Protein AF-A0A087S3J8-F1 (afdb_monomer)

pLDDT: mean 94.71, std 8.85, range [51.47, 98.81]

Structure (mmCIF, N/CA/C/O backbone):
data_AF-A0A087S3J8-F1
#
_entry.id   AF-A0A087S3J8-F1
#
loop_
_atom_site.group_PDB
_atom_site.id
_atom_site.type_symbol
_atom_site.label_atom_id
_atom_site.label_alt_id
_atom_site.label_comp_id
_atom_site.label_asym_id
_atom_site.label_entity_id
_atom_site.label_seq_id
_atom_site.pdbx_PDB_ins_code
_atom_site.Cartn_x
_atom_site.Cartn_y
_atom_site.Cartn_z
_atom_site.occupancy
_atom_site.B_iso_or_equiv
_atom_site.auth_seq_id
_atom_site.auth_comp_id
_atom_site.auth_asym_id
_atom_site.auth_atom_id
_atom_site.pdbx_PDB_model_num
ATOM 1 N N . MET A 1 1 ? -10.839 1.389 22.710 1.00 61.81 1 MET A N 1
ATOM 2 C CA . MET A 1 1 ? -10.946 2.513 21.750 1.00 61.81 1 MET A CA 1
ATOM 3 C C . MET A 1 1 ? -9.604 3.006 21.205 1.00 61.81 1 MET A C 1
ATOM 5 O O . MET A 1 1 ? -9.527 3.229 20.008 1.00 61.81 1 MET A O 1
ATOM 9 N N . ILE A 1 2 ? -8.554 3.156 22.026 1.00 68.00 2 ILE A N 1
ATOM 10 C CA . ILE A 1 2 ? -7.316 3.862 21.626 1.00 68.00 2 ILE A CA 1
ATOM 11 C C . ILE A 1 2 ? -6.498 3.128 20.545 1.00 68.00 2 ILE A C 1
ATOM 13 O O . ILE A 1 2 ? -5.866 3.781 19.734 1.00 68.00 2 ILE A O 1
ATOM 17 N N . ILE A 1 3 ? -6.545 1.790 20.483 1.00 80.25 3 ILE A N 1
ATOM 18 C CA . ILE A 1 3 ? -5.681 0.997 19.580 1.00 80.25 3 ILE A CA 1
ATOM 19 C C . ILE A 1 3 ? -6.284 0.811 18.175 1.00 80.25 3 ILE A C 1
ATOM 21 O O . ILE A 1 3 ? -5.552 0.668 17.200 1.00 80.25 3 ILE A O 1
ATOM 25 N N . SER A 1 4 ? -7.615 0.833 18.034 1.00 90.44 4 SER A N 1
ATOM 26 C CA . SER A 1 4 ? -8.256 0.516 16.750 1.00 90.44 4 SER A CA 1
ATOM 27 C C . SER A 1 4 ? -8.082 1.619 15.709 1.00 90.44 4 SER A C 1
ATOM 29 O O . SER A 1 4 ? -7.863 1.316 14.542 1.00 90.44 4 SER A O 1
ATOM 31 N N . ILE A 1 5 ? -8.136 2.891 16.114 1.00 93.44 5 ILE A N 1
ATOM 32 C CA . ILE A 1 5 ? -7.956 4.022 15.191 1.00 93.44 5 ILE A CA 1
ATOM 33 C C . ILE A 1 5 ? -6.526 4.063 14.621 1.00 93.44 5 ILE A C 1
ATOM 35 O O . ILE A 1 5 ? -6.406 4.089 13.396 1.00 93.44 5 ILE A O 1
ATOM 39 N N . PRO A 1 6 ? -5.451 3.990 15.434 1.00 95.25 6 PRO A N 1
ATOM 40 C CA . PRO A 1 6 ? -4.089 3.883 14.918 1.00 95.25 6 PRO A CA 1
ATOM 41 C C . PRO A 1 6 ? -3.902 2.710 13.958 1.00 95.25 6 PRO A C 1
ATOM 43 O O . PRO A 1 6 ? -3.269 2.880 12.923 1.00 95.25 6 PRO A O 1
ATOM 46 N N . LEU A 1 7 ? -4.497 1.546 14.246 1.00 96.00 7 LEU A N 1
ATOM 47 C CA . LEU A 1 7 ? -4.385 0.376 13.373 1.00 96.00 7 LEU A CA 1
ATOM 48 C C . LEU A 1 7 ? -5.018 0.628 11.996 1.00 96.00 7 LEU A C 1
ATOM 50 O O . LEU A 1 7 ? -4.415 0.311 10.977 1.00 96.00 7 LEU A O 1
ATOM 54 N N . ILE A 1 8 ? -6.193 1.267 11.956 1.00 97.00 8 ILE A N 1
ATOM 55 C CA . ILE A 1 8 ? -6.852 1.659 10.701 1.00 97.00 8 ILE A CA 1
ATOM 56 C C . ILE A 1 8 ? -5.964 2.618 9.902 1.00 97.00 8 ILE A C 1
ATOM 58 O O . ILE A 1 8 ? -5.768 2.407 8.706 1.00 97.00 8 ILE A O 1
ATOM 62 N N . VAL A 1 9 ? -5.412 3.642 10.560 1.00 97.56 9 VAL A N 1
ATOM 63 C CA . VAL A 1 9 ? -4.548 4.649 9.923 1.00 97.56 9 VAL A CA 1
ATOM 64 C C . VAL A 1 9 ? -3.276 4.008 9.367 1.00 97.56 9 VAL A C 1
ATOM 66 O O . VAL A 1 9 ? -2.937 4.243 8.210 1.00 97.56 9 VAL A O 1
ATOM 69 N N . ILE A 1 10 ? -2.611 3.153 10.148 1.00 98.00 10 ILE A N 1
ATOM 70 C CA . ILE A 1 10 ? -1.413 2.423 9.712 1.00 98.00 10 ILE A CA 1
ATOM 71 C C . ILE A 1 10 ? -1.736 1.539 8.506 1.00 98.00 10 ILE A C 1
ATOM 73 O O . ILE A 1 10 ? -1.006 1.580 7.519 1.00 98.00 10 ILE A O 1
ATOM 77 N N . GLY A 1 11 ? -2.841 0.790 8.544 1.00 9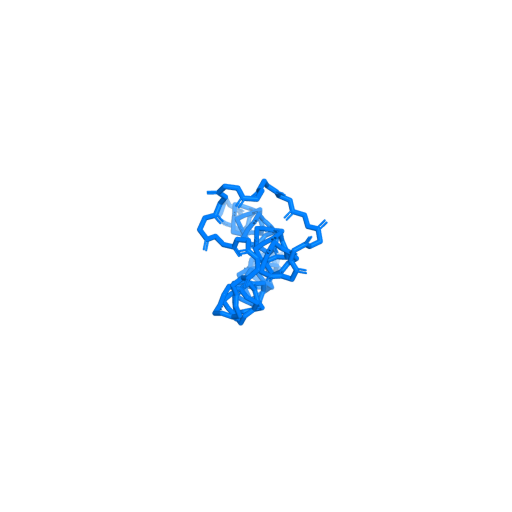8.50 11 GLY A N 1
ATOM 78 C CA . GLY A 1 11 ? -3.249 -0.059 7.424 1.00 98.50 11 GLY A CA 1
ATOM 79 C C . GLY A 1 11 ? -3.496 0.731 6.137 1.00 98.50 11 GLY A C 1
ATOM 80 O O . GLY A 1 11 ? -3.036 0.325 5.072 1.00 98.50 11 GLY A O 1
ATOM 81 N N . ILE A 1 12 ? -4.122 1.910 6.238 1.00 98.56 12 ILE A N 1
ATOM 82 C CA . ILE A 1 12 ? -4.352 2.797 5.089 1.00 98.56 12 ILE A CA 1
ATOM 83 C C . ILE A 1 12 ? -3.022 3.306 4.521 1.00 98.56 12 ILE A C 1
ATOM 85 O O . ILE A 1 12 ? -2.820 3.244 3.311 1.00 98.56 12 ILE A O 1
ATOM 89 N N . ILE A 1 13 ? -2.102 3.770 5.374 1.00 98.75 13 ILE A N 1
ATOM 90 C CA . ILE A 1 13 ? -0.780 4.253 4.941 1.00 98.75 13 ILE A CA 1
ATOM 91 C C . ILE A 1 13 ? -0.009 3.137 4.229 1.00 98.75 13 ILE A C 1
ATOM 93 O O . ILE A 1 13 ? 0.494 3.349 3.127 1.00 98.75 13 ILE A O 1
ATOM 97 N N . VAL A 1 14 ? 0.043 1.941 4.821 1.00 98.75 14 VAL A N 1
ATOM 98 C CA . VAL A 1 14 ? 0.692 0.766 4.219 1.00 98.75 14 VAL A CA 1
ATOM 99 C C . VAL A 1 14 ? 0.042 0.418 2.878 1.00 98.75 14 VAL A C 1
ATOM 101 O O . VAL A 1 14 ? 0.749 0.192 1.899 1.00 98.75 14 VAL A O 1
ATOM 104 N N . GLY A 1 15 ? -1.290 0.446 2.802 1.00 98.81 15 GLY A N 1
ATOM 105 C CA . GLY A 1 15 ? -2.036 0.192 1.572 1.00 98.81 15 GLY A CA 1
ATOM 106 C C . GLY A 1 15 ? -1.672 1.161 0.446 1.00 98.81 15 GLY A C 1
ATOM 107 O O . GLY A 1 15 ? -1.383 0.722 -0.669 1.00 98.81 15 GLY A O 1
ATOM 108 N N . ILE A 1 16 ? -1.623 2.463 0.752 1.00 98.81 16 ILE A N 1
ATOM 109 C CA . ILE A 1 16 ? -1.232 3.521 -0.191 1.00 98.81 16 ILE A CA 1
ATOM 110 C C . ILE A 1 16 ? 0.216 3.328 -0.655 1.00 98.81 16 ILE A C 1
ATOM 112 O O . ILE A 1 16 ? 0.483 3.401 -1.853 1.00 98.81 16 ILE A O 1
ATOM 116 N N . LEU A 1 17 ? 1.144 3.040 0.263 1.00 98.62 17 LEU A N 1
ATOM 117 C CA . LEU A 1 17 ? 2.543 2.783 -0.089 1.00 98.62 17 LEU A CA 1
ATOM 118 C C . LEU A 1 17 ? 2.686 1.566 -1.008 1.00 98.62 17 LEU A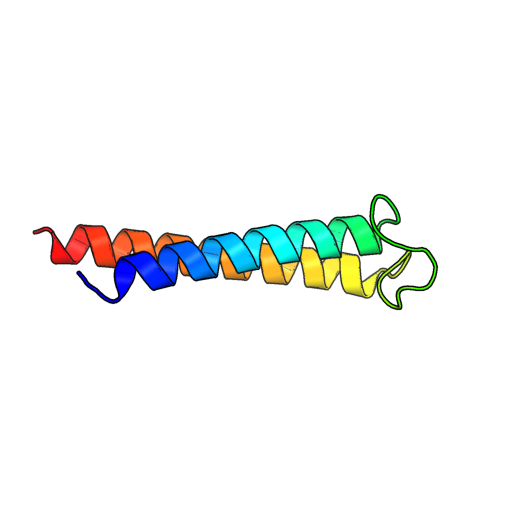 C 1
ATOM 120 O O . LEU A 1 17 ? 3.412 1.643 -1.994 1.00 98.62 17 LEU A O 1
ATOM 124 N N . GLY A 1 18 ? 1.951 0.480 -0.748 1.00 98.69 18 GLY A N 1
ATOM 125 C CA . GLY A 1 18 ? 1.932 -0.692 -1.627 1.00 98.69 18 GLY A CA 1
ATOM 126 C C . GLY A 1 18 ? 1.485 -0.355 -3.052 1.00 98.69 18 GLY A C 1
ATOM 127 O O . GLY A 1 18 ? 2.132 -0.771 -4.014 1.00 98.69 18 GLY A O 1
ATOM 128 N N . VAL A 1 19 ? 0.453 0.48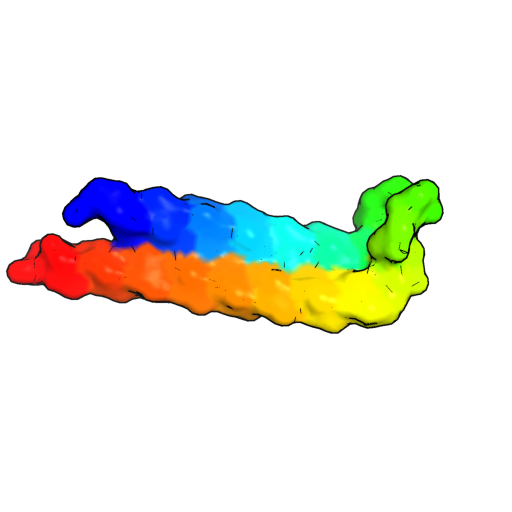8 -3.198 1.00 98.75 19 VAL A N 1
ATOM 129 C CA . VAL A 1 19 ? -0.018 0.951 -4.515 1.00 98.75 19 VAL A CA 1
ATOM 130 C C . VAL A 1 19 ? 1.058 1.783 -5.210 1.00 98.75 19 VAL A C 1
ATOM 132 O O . VAL A 1 19 ? 1.335 1.557 -6.386 1.00 98.75 19 VAL A O 1
ATOM 135 N N . ILE A 1 20 ? 1.706 2.710 -4.497 1.00 98.62 20 ILE A N 1
ATOM 136 C CA . ILE A 1 20 ? 2.800 3.516 -5.057 1.00 98.62 20 ILE A CA 1
ATOM 137 C C . ILE A 1 20 ? 3.941 2.611 -5.528 1.00 98.62 20 ILE A C 1
ATOM 139 O O . ILE A 1 20 ? 4.413 2.772 -6.650 1.00 98.62 20 ILE A O 1
ATOM 143 N N . PHE A 1 21 ? 4.354 1.633 -4.721 1.00 98.50 21 PHE A N 1
ATOM 144 C CA . PHE A 1 21 ? 5.441 0.717 -5.073 1.00 98.50 21 PHE A CA 1
ATOM 145 C C . PHE A 1 21 ? 5.099 -0.162 -6.275 1.00 98.50 21 PHE A C 1
ATOM 147 O O . PHE A 1 21 ? 5.943 -0.344 -7.151 1.00 98.50 21 PHE A O 1
ATOM 154 N N . HIS A 1 22 ? 3.856 -0.636 -6.369 1.00 98.56 22 HIS A N 1
ATOM 155 C CA . HIS A 1 22 ? 3.373 -1.375 -7.532 1.00 98.56 22 HIS A CA 1
ATOM 156 C C . HIS A 1 22 ? 3.472 -0.536 -8.815 1.00 98.56 22 HIS A C 1
ATOM 158 O O . HIS A 1 22 ? 4.056 -0.973 -9.808 1.00 98.56 22 HIS A O 1
ATOM 164 N N . LEU A 1 23 ? 2.951 0.694 -8.776 1.00 98.50 23 LEU A N 1
ATOM 165 C CA . LEU A 1 23 ? 2.977 1.617 -9.913 1.00 98.50 23 LEU A CA 1
ATOM 166 C C . LEU A 1 23 ? 4.405 2.054 -10.270 1.00 98.50 23 LEU A C 1
ATOM 168 O O . LEU A 1 23 ? 4.714 2.279 -11.440 1.00 98.50 23 LEU A O 1
ATOM 172 N N . GLN A 1 24 ? 5.287 2.162 -9.278 1.00 98.50 24 GLN A N 1
ATOM 173 C CA . GLN A 1 24 ? 6.695 2.479 -9.483 1.00 98.50 24 GLN A CA 1
ATOM 174 C C . GLN A 1 24 ? 7.438 1.309 -10.141 1.00 98.50 24 GLN A C 1
ATOM 176 O O . GLN A 1 24 ? 8.178 1.528 -11.101 1.00 98.50 24 GLN A O 1
ATOM 181 N N . GLY A 1 25 ? 7.150 0.067 -9.733 1.00 98.56 25 GLY A N 1
ATOM 182 C CA . GLY A 1 25 ? 7.596 -1.155 -10.416 1.00 98.56 25 GLY A CA 1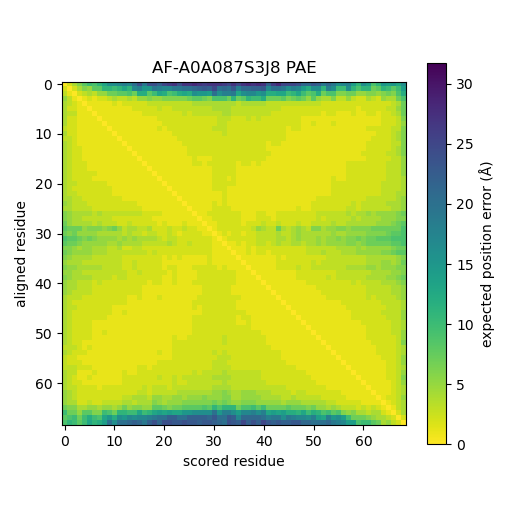
ATOM 183 C C . GLY A 1 25 ? 7.190 -1.195 -11.891 1.00 98.56 25 GLY A C 1
ATOM 184 O O . GLY A 1 25 ? 7.981 -1.595 -12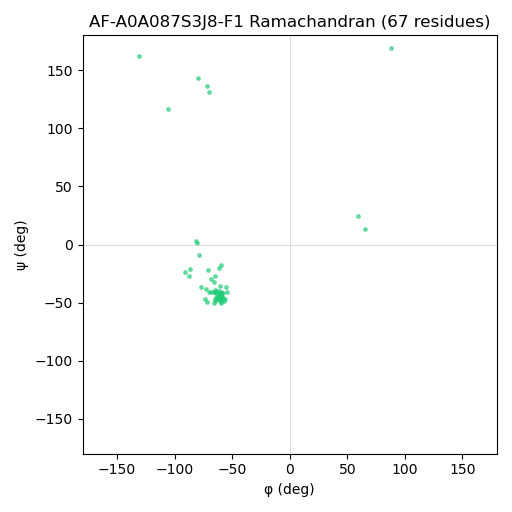.740 1.00 98.56 25 GLY A O 1
ATOM 185 N N . GLN A 1 26 ? 5.996 -0.687 -12.211 1.00 98.44 26 GLN A N 1
ATOM 186 C CA . GLN A 1 26 ? 5.477 -0.539 -13.580 1.00 98.44 26 GLN A CA 1
ATOM 187 C C . GLN A 1 26 ? 5.980 0.707 -14.319 1.00 98.44 26 GLN A C 1
ATOM 189 O O . GLN A 1 26 ? 5.545 0.968 -15.439 1.00 98.44 26 GLN A O 1
ATOM 194 N N . SER A 1 27 ? 6.862 1.500 -13.706 1.00 97.81 27 SER A N 1
ATOM 195 C CA . SER A 1 27 ? 7.399 2.735 -14.295 1.00 97.81 27 SER A CA 1
ATOM 196 C C . SER A 1 27 ? 6.375 3.851 -14.520 1.00 97.81 27 SER A C 1
ATOM 198 O O . SER A 1 27 ? 6.683 4.828 -15.206 1.00 97.81 27 SER A O 1
ATOM 200 N N . ILE A 1 28 ? 5.180 3.736 -13.935 1.00 98.25 28 ILE A N 1
ATOM 201 C CA . ILE A 1 28 ? 4.090 4.712 -14.068 1.00 98.25 28 ILE A CA 1
ATOM 202 C C . ILE A 1 28 ? 4.358 5.939 -13.188 1.00 98.25 28 ILE A C 1
ATOM 204 O O . ILE A 1 28 ? 4.065 7.064 -13.589 1.00 98.25 28 ILE A O 1
ATOM 208 N N . VAL A 1 29 ? 4.934 5.736 -11.998 1.00 97.69 29 VAL A N 1
ATOM 209 C CA . VAL A 1 29 ? 5.253 6.803 -11.034 1.00 97.69 29 VAL A CA 1
ATOM 210 C C . VAL A 1 29 ? 6.690 6.690 -10.521 1.00 97.69 29 VAL A C 1
ATOM 212 O O . VAL A 1 29 ? 7.316 5.637 -10.609 1.00 97.69 29 VAL A O 1
ATOM 215 N N . GLY A 1 30 ? 7.203 7.775 -9.940 1.00 95.00 30 GLY A N 1
ATOM 216 C CA . GLY A 1 30 ? 8.506 7.803 -9.273 1.00 95.00 30 GLY A CA 1
ATOM 217 C C . GLY A 1 30 ? 9.695 8.131 -10.190 1.00 95.00 30 GLY A C 1
ATOM 218 O O . GLY A 1 30 ? 9.561 8.202 -11.413 1.00 95.00 30 GLY A O 1
ATOM 219 N N . PRO A 1 31 ? 10.877 8.393 -9.603 1.00 96.12 31 PRO A N 1
ATOM 220 C CA . PRO A 1 31 ? 12.066 8.769 -10.356 1.00 96.12 31 PRO A CA 1
ATOM 221 C C . PRO A 1 31 ? 12.744 7.545 -10.981 1.00 96.12 31 PRO A C 1
ATOM 223 O O . PRO A 1 31 ? 12.883 6.505 -10.340 1.00 96.12 31 PRO A O 1
ATOM 226 N N . LYS A 1 32 ? 13.280 7.711 -12.196 1.00 95.38 32 LYS A N 1
ATOM 227 C CA . LYS A 1 32 ? 14.040 6.668 -12.914 1.00 95.38 32 LYS A CA 1
ATOM 228 C C . LYS A 1 32 ? 15.309 6.205 -12.186 1.00 95.38 32 LYS A C 1
ATOM 230 O O . LYS A 1 32 ? 15.822 5.137 -12.485 1.00 95.38 32 LYS A O 1
ATOM 235 N N . SER A 1 33 ? 15.822 7.006 -11.251 1.00 95.88 33 SER A N 1
ATOM 236 C CA . SER A 1 33 ? 16.966 6.650 -10.403 1.00 95.88 33 SER A CA 1
ATOM 237 C C . SER A 1 33 ? 16.602 5.720 -9.242 1.00 95.88 33 SER A C 1
ATOM 239 O O . SER A 1 33 ? 17.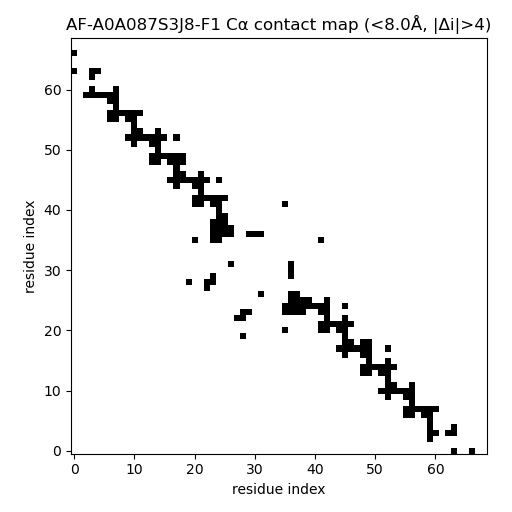493 5.237 -8.547 1.00 95.88 33 SER A O 1
ATOM 241 N N . SER A 1 34 ? 15.312 5.479 -8.988 1.00 96.00 34 SER A N 1
ATOM 242 C CA . SER A 1 34 ? 14.895 4.564 -7.932 1.00 96.00 34 SER A CA 1
ATOM 243 C C . SER A 1 34 ? 15.184 3.117 -8.313 1.00 96.00 34 SER A C 1
ATOM 245 O O . SER A 1 34 ? 14.824 2.670 -9.395 1.00 96.00 34 SER A O 1
ATOM 247 N N . PHE A 1 35 ? 15.705 2.349 -7.357 1.00 96.50 35 PHE A N 1
ATOM 248 C CA . PHE A 1 35 ? 15.870 0.897 -7.470 1.00 96.50 35 PHE A CA 1
ATOM 249 C C . PHE A 1 35 ? 14.550 0.128 -7.692 1.00 96.50 35 PHE A C 1
ATOM 251 O O . PHE A 1 35 ? 14.573 -1.035 -8.098 1.00 96.50 35 PHE A O 1
ATOM 258 N N . MET A 1 36 ? 13.403 0.757 -7.407 1.00 97.50 36 MET A N 1
ATOM 259 C CA . MET A 1 36 ? 12.077 0.179 -7.632 1.00 97.50 36 MET A CA 1
ATOM 260 C C . MET A 1 36 ? 11.556 0.426 -9.051 1.00 97.50 36 MET A C 1
ATOM 262 O O . MET A 1 36 ? 10.638 -0.259 -9.485 1.00 97.50 36 MET A O 1
ATOM 266 N N . TYR A 1 37 ? 12.082 1.428 -9.761 1.00 98.12 37 TYR A N 1
ATOM 267 C CA . TYR A 1 37 ? 11.540 1.838 -11.054 1.00 98.12 37 TYR A CA 1
ATOM 268 C C . TYR A 1 37 ? 11.823 0.776 -12.124 1.00 98.12 37 TYR A C 1
ATOM 270 O O . TYR A 1 37 ? 12.958 0.327 -12.255 1.00 98.12 37 TYR A O 1
ATOM 278 N N . SER A 1 38 ? 10.803 0.384 -12.898 1.00 97.00 38 SER A N 1
ATOM 279 C CA . SER A 1 38 ? 10.911 -0.689 -13.914 1.00 97.00 38 SER A CA 1
ATOM 280 C C . SER A 1 38 ? 11.327 -2.056 -13.350 1.00 97.00 38 SER A C 1
ATOM 282 O O . SER A 1 38 ? 11.897 -2.870 -14.076 1.00 97.00 38 SER A O 1
ATOM 284 N N . ASN A 1 39 ? 11.080 -2.321 -12.065 1.00 98.00 39 ASN A N 1
ATOM 285 C CA . ASN A 1 39 ? 11.500 -3.560 -11.420 1.00 98.00 39 ASN A CA 1
ATOM 286 C C . ASN A 1 39 ? 10.301 -4.514 -11.196 1.00 98.00 39 ASN A C 1
ATOM 288 O O . ASN A 1 39 ? 9.402 -4.173 -10.419 1.00 98.00 39 ASN A O 1
ATOM 292 N N . PRO A 1 40 ? 10.278 -5.710 -11.826 1.00 97.19 40 PRO A N 1
ATOM 293 C CA . PRO A 1 40 ? 9.158 -6.652 -11.732 1.00 97.19 40 PRO A CA 1
ATOM 294 C C . PRO A 1 40 ? 8.937 -7.214 -10.321 1.00 97.19 40 PRO A C 1
ATOM 296 O O . PRO A 1 40 ? 7.797 -7.518 -9.959 1.00 97.19 40 PRO A O 1
ATOM 299 N N . ASP A 1 41 ? 9.977 -7.285 -9.489 1.00 98.31 41 ASP A N 1
ATOM 300 C CA . ASP A 1 41 ? 9.833 -7.724 -8.099 1.00 98.31 41 ASP A CA 1
ATOM 301 C C . ASP A 1 41 ? 8.974 -6.727 -7.313 1.00 98.31 41 ASP A C 1
ATOM 303 O O . ASP A 1 41 ? 8.065 -7.112 -6.577 1.00 98.31 41 ASP A O 1
ATOM 307 N N . TRP A 1 42 ? 9.184 -5.427 -7.544 1.00 98.38 42 TRP A N 1
ATOM 308 C CA . TRP A 1 42 ? 8.436 -4.355 -6.880 1.00 98.38 42 TRP A CA 1
ATOM 309 C C . TRP A 1 42 ? 6.980 -4.250 -7.339 1.00 98.38 42 TRP A C 1
ATOM 311 O O . TRP A 1 42 ? 6.137 -3.799 -6.562 1.00 98.38 42 TRP A O 1
ATOM 321 N N . ILE A 1 43 ? 6.645 -4.759 -8.529 1.00 98.31 43 ILE A N 1
ATOM 322 C CA . ILE A 1 43 ? 5.247 -4.950 -8.947 1.00 98.31 43 ILE A CA 1
ATOM 323 C C . ILE A 1 43 ? 4.556 -5.938 -7.999 1.00 98.31 43 ILE A C 1
ATOM 325 O O . ILE A 1 43 ? 3.451 -5.665 -7.520 1.00 98.31 43 ILE A O 1
ATOM 329 N N . THR A 1 44 ? 5.221 -7.057 -7.701 1.00 98.50 44 THR A N 1
ATOM 330 C CA . THR A 1 44 ? 4.695 -8.125 -6.839 1.00 98.50 44 THR A CA 1
ATOM 331 C C . THR A 1 44 ? 4.692 -7.708 -5.371 1.00 98.50 44 THR A C 1
ATOM 333 O O . THR A 1 44 ? 3.671 -7.851 -4.694 1.00 98.50 44 THR A O 1
ATOM 336 N N . TYR A 1 45 ? 5.789 -7.132 -4.875 1.00 98.50 45 TYR A N 1
ATOM 337 C CA . TYR A 1 45 ? 5.871 -6.635 -3.501 1.00 98.50 45 TYR A CA 1
ATOM 338 C C . TYR A 1 45 ? 4.856 -5.525 -3.238 1.00 98.50 45 TYR A C 1
ATOM 340 O O . TYR A 1 45 ? 4.216 -5.534 -2.190 1.00 98.50 45 TYR A O 1
ATOM 348 N N . GLY A 1 46 ? 4.638 -4.617 -4.194 1.00 98.50 46 GLY A N 1
ATOM 349 C CA . GLY A 1 46 ? 3.607 -3.587 -4.084 1.00 98.50 46 GLY A CA 1
ATOM 350 C C . GLY A 1 46 ? 2.215 -4.178 -3.845 1.00 98.50 46 GLY A C 1
ATOM 351 O O . GLY A 1 46 ? 1.537 -3.782 -2.899 1.00 98.50 46 GLY A O 1
ATOM 352 N N . ILE A 1 47 ? 1.830 -5.205 -4.616 1.00 98.56 47 ILE A N 1
ATOM 353 C CA . ILE A 1 47 ? 0.552 -5.919 -4.431 1.00 98.56 47 ILE A CA 1
ATOM 354 C C . ILE A 1 47 ? 0.480 -6.570 -3.044 1.00 98.56 47 ILE A C 1
ATOM 356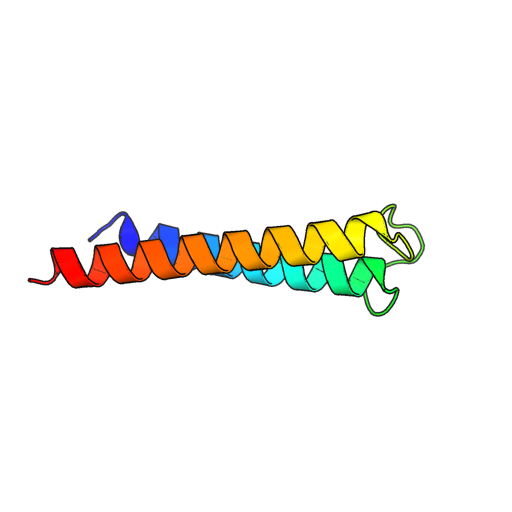 O O . ILE A 1 47 ? -0.522 -6.416 -2.344 1.00 98.56 47 ILE A O 1
ATOM 360 N N . GLN A 1 48 ? 1.534 -7.274 -2.621 1.00 98.75 48 GLN A N 1
ATOM 361 C CA . GLN A 1 48 ? 1.579 -7.929 -1.308 1.00 98.75 48 GLN A CA 1
ATOM 362 C C . GLN A 1 48 ? 1.439 -6.919 -0.160 1.00 98.75 48 GLN A C 1
ATOM 364 O O . GLN A 1 48 ? 0.674 -7.149 0.778 1.00 98.75 48 GLN A O 1
ATOM 369 N N . ILE A 1 49 ? 2.121 -5.775 -0.256 1.00 98.75 49 ILE A N 1
ATOM 370 C CA . ILE A 1 49 ? 2.049 -4.687 0.726 1.00 98.75 49 ILE A CA 1
ATOM 371 C C . ILE A 1 49 ? 0.645 -4.071 0.742 1.00 98.75 49 ILE A C 1
ATO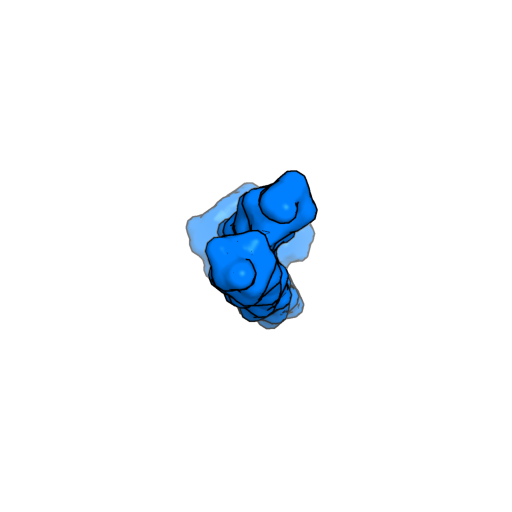M 373 O O . ILE A 1 49 ? 0.099 -3.833 1.820 1.00 98.75 49 ILE A O 1
ATOM 377 N N . THR A 1 50 ? 0.013 -3.874 -0.418 1.00 98.81 50 THR A N 1
ATOM 378 C CA . THR A 1 50 ? -1.375 -3.399 -0.488 1.00 98.81 50 THR A CA 1
ATOM 379 C C . THR A 1 50 ? -2.338 -4.365 0.199 1.00 98.81 50 THR A C 1
ATOM 381 O O . THR A 1 50 ? -3.157 -3.928 1.009 1.00 98.81 50 THR A O 1
ATOM 384 N N . ILE A 1 51 ? -2.214 -5.672 -0.052 1.00 98.75 51 ILE A N 1
ATOM 385 C CA . ILE A 1 51 ? -3.029 -6.702 0.611 1.00 98.75 51 ILE A CA 1
ATOM 386 C C . ILE A 1 51 ? -2.812 -6.667 2.129 1.00 98.75 51 ILE A C 1
ATOM 388 O O . ILE A 1 51 ? -3.783 -6.672 2.887 1.00 98.75 51 ILE A O 1
ATOM 392 N N . ALA A 1 52 ? -1.561 -6.568 2.587 1.00 98.62 52 ALA A N 1
ATOM 393 C CA . ALA A 1 52 ? -1.250 -6.449 4.010 1.00 98.62 52 ALA A CA 1
ATOM 394 C C . ALA A 1 52 ? -1.894 -5.198 4.636 1.00 98.62 52 ALA A C 1
ATOM 396 O O . ALA A 1 52 ? -2.506 -5.291 5.701 1.00 98.62 52 ALA A O 1
ATOM 397 N N . GLY A 1 53 ? -1.832 -4.048 3.957 1.00 98.69 53 GLY A N 1
ATOM 398 C CA . GLY A 1 53 ? -2.496 -2.814 4.386 1.00 98.69 53 GLY A CA 1
ATOM 399 C C . GLY A 1 53 ? -4.009 -2.983 4.549 1.00 98.69 53 GLY A C 1
ATOM 400 O O . GLY A 1 53 ? -4.561 -2.625 5.591 1.00 98.69 53 GLY A O 1
ATOM 401 N N . ILE A 1 54 ? -4.669 -3.622 3.576 1.00 98.69 54 ILE A N 1
ATOM 402 C CA . ILE A 1 54 ? -6.107 -3.934 3.630 1.00 98.69 54 ILE A CA 1
ATOM 403 C C . ILE A 1 54 ? -6.433 -4.822 4.840 1.00 98.69 54 ILE A C 1
ATOM 405 O O . ILE A 1 54 ? -7.365 -4.518 5.586 1.00 98.69 54 ILE A O 1
ATOM 409 N N . ILE A 1 55 ? -5.653 -5.882 5.083 1.00 98.62 55 ILE A N 1
ATOM 410 C CA . ILE A 1 55 ? -5.849 -6.787 6.230 1.00 98.62 55 ILE A CA 1
ATOM 411 C C . ILE A 1 55 ? -5.720 -6.030 7.560 1.00 98.62 55 ILE A C 1
ATOM 413 O O . ILE A 1 55 ? -6.554 -6.205 8.455 1.00 98.62 55 ILE A O 1
ATOM 417 N N . ILE A 1 56 ? -4.715 -5.159 7.694 1.00 98.19 56 ILE A N 1
ATOM 418 C CA . ILE A 1 56 ? -4.507 -4.336 8.895 1.00 98.19 56 ILE A CA 1
ATOM 419 C C . ILE A 1 56 ? -5.700 -3.394 9.107 1.00 98.19 56 ILE A C 1
ATOM 421 O O . ILE A 1 56 ? -6.245 -3.320 10.213 1.00 98.19 56 ILE A O 1
ATOM 425 N N . THR A 1 57 ? -6.155 -2.717 8.050 1.00 98.19 57 THR A N 1
ATOM 426 C CA . THR A 1 57 ? -7.313 -1.817 8.109 1.00 98.19 57 THR A CA 1
ATOM 427 C C . THR A 1 57 ? -8.582 -2.558 8.524 1.00 98.19 57 THR A C 1
ATOM 429 O O . THR A 1 57 ? -9.264 -2.113 9.450 1.00 98.19 57 THR A O 1
ATOM 432 N N . ILE A 1 58 ? -8.880 -3.706 7.907 1.00 97.75 58 ILE A N 1
ATOM 433 C CA . ILE A 1 58 ? -10.039 -4.543 8.254 1.00 97.75 58 ILE A CA 1
ATOM 434 C C . ILE A 1 58 ? -9.962 -4.984 9.719 1.00 97.75 58 ILE A C 1
ATOM 436 O O . ILE A 1 58 ? -10.941 -4.849 10.452 1.00 97.75 58 ILE A O 1
ATOM 440 N N . SER A 1 59 ? -8.792 -5.429 10.180 1.00 96.00 59 SER A N 1
ATOM 441 C CA . SER A 1 59 ? -8.583 -5.830 11.577 1.00 96.00 59 SER A CA 1
ATOM 442 C C . SER A 1 59 ? -8.864 -4.676 12.547 1.00 96.00 59 SER A C 1
ATOM 444 O O . SER A 1 59 ? -9.528 -4.857 13.570 1.00 96.00 59 SER A O 1
ATOM 446 N N . GLY A 1 60 ? -8.428 -3.458 12.209 1.00 95.69 60 GLY A N 1
ATOM 447 C CA . GLY A 1 60 ? -8.715 -2.254 12.991 1.00 95.69 60 GLY A CA 1
ATOM 448 C C . GLY A 1 60 ? -10.203 -1.906 13.040 1.00 95.69 60 GLY A C 1
ATOM 449 O O . GLY A 1 60 ? -10.714 -1.549 14.107 1.00 95.69 60 GLY A O 1
ATOM 450 N N . ILE A 1 61 ? -10.917 -2.066 11.924 1.00 95.12 61 ILE A N 1
ATOM 451 C CA . ILE A 1 61 ? -12.371 -1.874 11.851 1.00 95.12 61 ILE A CA 1
ATOM 452 C C . ILE A 1 61 ? -13.091 -2.911 12.718 1.00 95.12 61 ILE A C 1
ATOM 454 O O . ILE A 1 61 ? -13.906 -2.524 13.555 1.00 95.12 61 ILE A O 1
ATOM 458 N N . ILE A 1 62 ? -12.752 -4.198 12.592 1.00 94.94 62 ILE A N 1
ATOM 459 C CA . ILE A 1 62 ? -13.344 -5.283 13.390 1.00 94.94 62 ILE A CA 1
ATOM 460 C C . ILE A 1 62 ? -13.156 -5.010 14.886 1.00 94.94 62 ILE A C 1
ATOM 462 O O . ILE A 1 62 ? -14.127 -5.019 15.642 1.00 94.94 62 ILE A O 1
ATOM 466 N N . LEU A 1 63 ? -11.938 -4.667 15.321 1.00 93.38 63 LEU A N 1
ATOM 467 C CA . LEU A 1 63 ? -11.658 -4.328 16.721 1.00 93.38 63 LEU A CA 1
ATOM 468 C C . LEU A 1 63 ? -12.452 -3.112 17.212 1.00 93.38 63 LEU A C 1
ATOM 470 O O . LEU A 1 63 ? -12.831 -3.057 18.385 1.00 93.38 63 LEU A O 1
ATOM 474 N N . LYS A 1 64 ? -12.682 -2.120 16.345 1.00 92.06 64 LYS A N 1
ATOM 475 C CA . LYS A 1 64 ? -13.503 -0.947 16.667 1.00 92.06 64 LYS A CA 1
ATOM 476 C C . LYS A 1 64 ? -14.973 -1.324 16.835 1.00 92.06 64 LYS A C 1
ATOM 478 O O . LYS A 1 64 ? -15.609 -0.783 17.732 1.00 92.06 64 LYS A O 1
ATOM 483 N N . VAL A 1 65 ? -15.495 -2.211 15.989 1.00 91.69 65 VAL A N 1
ATOM 484 C CA . VAL A 1 65 ? -16.896 -2.654 16.022 1.00 91.69 65 VAL A CA 1
ATOM 485 C C . VAL A 1 65 ? -17.157 -3.550 17.229 1.00 91.69 65 VAL A C 1
ATOM 487 O O . VAL A 1 65 ? -18.079 -3.263 17.983 1.00 91.69 65 VAL A O 1
ATOM 490 N N . ILE A 1 66 ? -16.322 -4.568 17.468 1.00 90.12 66 ILE A N 1
ATOM 491 C CA . ILE A 1 66 ? -16.499 -5.507 18.590 1.00 90.12 66 ILE A CA 1
ATOM 492 C C . ILE A 1 66 ? -16.467 -4.775 19.932 1.00 90.12 66 ILE A C 1
ATOM 494 O O . ILE A 1 66 ? -17.305 -5.036 20.775 1.00 90.12 66 ILE A O 1
ATOM 498 N N . ARG A 1 67 ? -15.534 -3.834 20.126 1.00 80.00 67 ARG A N 1
ATOM 499 C CA . ARG A 1 67 ? -15.407 -3.080 21.389 1.00 80.00 67 ARG A CA 1
ATOM 500 C C . ARG A 1 67 ? -16.398 -1.920 21.539 1.00 80.00 67 ARG A C 1
ATOM 502 O O . ARG A 1 67 ? -16.261 -1.140 22.480 1.00 80.00 67 ARG A O 1
ATOM 509 N N . ARG A 1 68 ? -17.282 -1.712 20.560 1.00 69.38 68 ARG A N 1
ATOM 510 C CA . ARG A 1 68 ? -18.356 -0.712 20.632 1.00 69.38 68 ARG A CA 1
ATOM 511 C C . ARG A 1 68 ? -19.640 -1.304 21.223 1.00 69.38 68 ARG A C 1
ATOM 513 O O . ARG A 1 68 ? -20.452 -0.529 21.721 1.00 69.38 68 ARG A O 1
ATOM 520 N N . TYR A 1 69 ? -19.799 -2.623 21.137 1.00 51.47 69 TYR A N 1
ATOM 521 C CA . TYR A 1 69 ? -20.783 -3.401 21.888 1.00 51.47 69 TYR A CA 1
ATOM 522 C C . TYR A 1 69 ? -20.188 -3.823 23.233 1.00 51.47 69 TYR A C 1
ATOM 524 O O . TYR A 1 69 ? -20.988 -3.998 24.173 1.00 51.47 69 TYR A O 1
#

Sequence (69 aa):
MIISIPLIVIGIIVGILGVIFHLQGQSIVGPKSSFMYSNPDWITYGIQITIAGIIITISGIILKVIRRY

Organism: NCBI:txid1502295

Mean predicted aligned error: 3.3 Å

Foldseek 3Di:
DVPLVVLLVQLVVQLVVLCQQLCQCVQNDDDPPD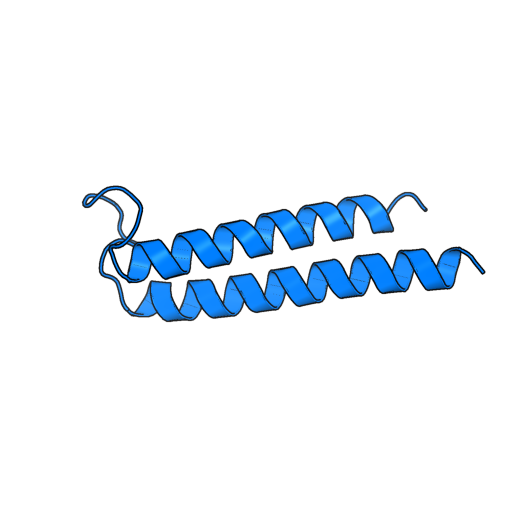PSHVNVVSVVSSVVSNVSSVVSNVVSVVVVVVVVD

Solvent-accessible surface area (backbone atoms only — not comparable to full-atom values): 3378 Å² total; per-residue (Å²): 121,81,66,24,57,57,35,29,52,50,10,49,52,40,22,53,51,9,51,51,38,22,37,13,10,69,56,75,41,83,58,87,86,41,89,44,38,67,23,72,65,31,34,53,50,8,51,54,35,24,52,52,9,48,52,38,24,52,51,14,49,51,54,46,55,62,74,70,110

Radius of gyration: 14.82 Å; Cα contacts (8 Å, |Δi|>4): 106; chains: 1; bounding box: 38×17×36 Å

Secondary structure (DSSP, 8-state):
-TTHHHHHHHHHHHHHHHHHHHHHHTTSSS-TTSTTTT-HHHHHHHHHHHHHHHHHHHHHHHHHHHTT-